Protein AF-A0A643CB50-F1 (afdb_monomer)

Sequence (59 aa):
MILAKTINVHIERIKHSKSRDSFLKLGKENDQKKKEAKEKGTWVQLKRRPVPSRETYFV

Organism: Balaenoptera physalus (NCBI:txid9770)

pLDDT: mean 93.84, std 4.3, range [72.62, 97.38]

InterPro domains:
  IPR001147 Large ribosomal subunit protein eL21 [PTHR20981] (2-59)

Mean predicted aligned error: 5.69 Å

Secondary structure (DSSP, 8-state):
-PPP------GGG----HHHHHHHHHHHHHHHHHHHHHHHT-----S--PPPPPPPPP-

Radius of gyration: 20.37 Å; Cα contacts (8 Å, |Δi|>4): 9; chains: 1; bounding box: 58×37×37 Å

Nearest PDB structures (foldseek):
  8q87-assembly1_BT  TM=8.834E-01  e=8.911E-05  Gallus gallus
  8i9p-assembly1_LT  TM=8.271E-01  e=9.182E-03  Thermochaetoides thermophila DSM 1495

Foldseek 3Di:
DDDDDDDDDDPVVDDDDVVVVVVVVLVVVLVVVVVVCVVVVHDDDSDDDPDDPDDDDDD

Structure (mmCIF, N/CA/C/O backbone):
data_AF-A0A643CB50-F1
#
_entry.id   AF-A0A643CB50-F1
#
loop_
_atom_site.group_PDB
_atom_site.id
_atom_site.type_symbol
_atom_site.label_atom_id
_atom_site.label_alt_id
_atom_site.label_comp_id
_atom_site.label_asym_id
_atom_site.label_entity_id
_atom_site.label_seq_id
_atom_site.pdbx_PDB_ins_code
_atom_site.Cartn_x
_atom_site.Cartn_y
_atom_site.Cartn_z
_atom_site.occupancy
_atom_site.B_iso_or_equiv
_atom_site.auth_seq_id
_atom_site.auth_comp_id
_atom_site.auth_asym_id
_atom_site.auth_atom_id
_atom_site.pdbx_PDB_model_num
ATOM 1 N N . MET A 1 1 ? 3.761 -24.694 -13.469 1.00 87.06 1 MET A N 1
ATOM 2 C CA . MET A 1 1 ? 4.800 -24.529 -12.430 1.00 87.06 1 MET A CA 1
ATOM 3 C C . MET A 1 1 ? 5.587 -23.268 -12.750 1.00 87.06 1 MET A C 1
ATOM 5 O O . MET A 1 1 ? 6.087 -23.167 -13.861 1.00 87.06 1 MET A O 1
ATOM 9 N N . ILE A 1 2 ? 5.616 -22.279 -11.856 1.00 92.44 2 ILE A N 1
ATOM 10 C CA . ILE A 1 2 ? 6.375 -21.036 -12.076 1.00 92.44 2 ILE A CA 1
ATOM 11 C C . ILE A 1 2 ? 7.779 -21.234 -11.493 1.00 92.44 2 ILE A C 1
ATOM 13 O O . ILE A 1 2 ? 7.903 -21.639 -10.342 1.00 92.44 2 ILE A O 1
ATOM 17 N N . LEU A 1 3 ? 8.817 -20.964 -12.290 1.00 96.19 3 LEU A N 1
ATOM 18 C CA . LEU A 1 3 ? 10.223 -21.026 -11.878 1.00 96.19 3 LEU A CA 1
ATOM 19 C C . LEU A 1 3 ? 10.752 -19.607 -11.651 1.00 96.19 3 LEU A C 1
ATOM 21 O O . LEU A 1 3 ? 10.647 -18.759 -12.540 1.00 96.19 3 LEU A O 1
ATOM 25 N N . ALA A 1 4 ? 11.325 -19.347 -10.476 1.00 95.44 4 ALA A N 1
ATOM 26 C CA . ALA A 1 4 ? 11.962 -18.067 -10.188 1.00 95.44 4 ALA A CA 1
ATOM 27 C C . ALA A 1 4 ? 13.257 -17.925 -11.003 1.00 95.44 4 ALA A C 1
ATOM 29 O O . ALA A 1 4 ? 14.070 -18.845 -11.054 1.00 95.44 4 ALA A O 1
ATOM 30 N N . LYS A 1 5 ? 13.448 -16.762 -11.632 1.00 95.81 5 LYS A N 1
ATOM 31 C CA . LYS A 1 5 ? 14.670 -16.417 -12.366 1.00 95.81 5 LYS A CA 1
ATOM 32 C C . LYS A 1 5 ? 15.344 -15.229 -11.695 1.00 95.81 5 LYS A C 1
ATOM 34 O O . LYS A 1 5 ? 14.691 -14.221 -11.433 1.00 95.81 5 LYS A O 1
ATOM 39 N N . THR A 1 6 ? 16.642 -15.340 -11.456 1.00 96.38 6 THR A N 1
ATOM 40 C CA . THR A 1 6 ? 17.506 -14.230 -11.048 1.00 96.38 6 THR A CA 1
ATOM 41 C C . THR A 1 6 ? 18.135 -13.608 -12.295 1.00 96.38 6 THR A C 1
ATOM 43 O O . THR A 1 6 ? 18.558 -14.321 -13.203 1.00 96.38 6 THR A O 1
ATOM 46 N N . ILE A 1 7 ? 18.134 -12.276 -12.390 1.00 96.38 7 ILE A N 1
ATOM 47 C CA . ILE A 1 7 ? 18.595 -11.544 -13.581 1.00 96.38 7 ILE A CA 1
ATOM 48 C C . ILE A 1 7 ? 19.532 -10.422 -13.132 1.00 96.38 7 ILE A C 1
ATOM 50 O O . ILE A 1 7 ? 19.163 -9.615 -12.281 1.00 96.38 7 ILE A O 1
ATOM 54 N N . ASN A 1 8 ? 20.719 -10.350 -13.737 1.00 96.88 8 ASN A N 1
ATOM 55 C CA . ASN A 1 8 ? 21.677 -9.266 -13.517 1.00 96.88 8 ASN A CA 1
ATOM 56 C C . ASN A 1 8 ? 21.325 -8.080 -14.428 1.00 96.88 8 ASN A C 1
ATOM 58 O O . ASN A 1 8 ? 21.202 -8.248 -15.641 1.00 96.88 8 ASN A O 1
ATOM 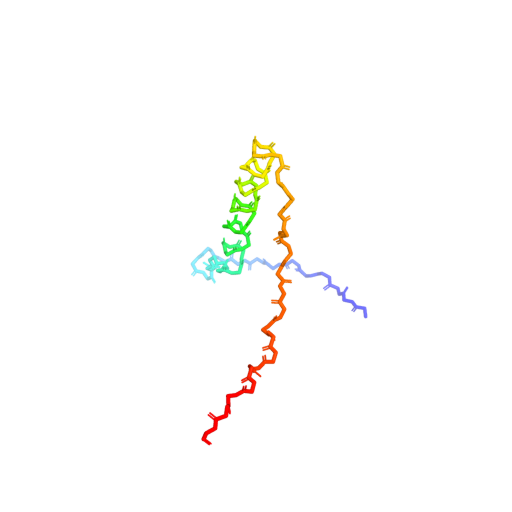62 N N . VAL A 1 9 ? 21.147 -6.883 -13.862 1.00 96.19 9 VAL A N 1
ATOM 63 C CA . VAL A 1 9 ? 20.723 -5.679 -14.599 1.00 96.19 9 VAL A CA 1
ATOM 64 C C . VAL A 1 9 ? 21.461 -4.449 -14.060 1.00 96.19 9 VAL A C 1
ATOM 66 O O . VAL A 1 9 ? 21.647 -4.318 -12.854 1.00 96.19 9 VAL A O 1
ATOM 69 N N . HIS A 1 10 ? 21.869 -3.536 -14.947 1.00 97.31 10 HIS A N 1
ATOM 70 C CA . HIS A 1 10 ? 22.469 -2.250 -14.569 1.00 97.31 10 HIS A CA 1
ATOM 71 C C . HIS A 1 10 ? 21.435 -1.279 -13.983 1.00 97.31 10 HIS A C 1
ATOM 73 O O . HIS A 1 10 ? 20.291 -1.246 -14.439 1.00 97.31 10 HIS A O 1
ATOM 79 N N . ILE A 1 11 ? 21.852 -0.428 -13.039 1.00 96.06 11 ILE A N 1
ATOM 80 C CA . ILE A 1 11 ? 20.949 0.487 -12.321 1.00 96.06 11 ILE A CA 1
ATOM 81 C C . ILE A 1 11 ? 20.213 1.473 -13.241 1.00 96.06 11 ILE A C 1
ATOM 83 O O . ILE A 1 11 ? 19.044 1.756 -13.013 1.00 96.06 11 ILE A O 1
ATOM 87 N N . GLU A 1 12 ? 20.833 1.905 -14.341 1.00 97.38 12 GLU A N 1
ATOM 88 C CA . GLU A 1 12 ? 20.232 2.805 -15.342 1.00 97.38 12 GLU A CA 1
ATOM 89 C C . GLU A 1 12 ? 18.981 2.218 -16.016 1.00 97.38 12 GLU A C 1
ATOM 91 O O . GLU A 1 12 ? 18.090 2.947 -16.455 1.00 97.38 12 GLU A O 1
ATOM 96 N N . ARG A 1 13 ? 18.897 0.883 -16.095 1.00 96.56 13 ARG A N 1
ATOM 97 C CA . ARG A 1 13 ? 17.761 0.165 -16.692 1.00 96.56 13 ARG A CA 1
ATOM 98 C C . ARG A 1 13 ? 16.627 -0.065 -15.696 1.00 96.56 13 ARG A C 1
ATOM 100 O O . ARG A 1 13 ? 15.554 -0.517 -16.091 1.00 96.56 13 ARG A O 1
ATOM 107 N N . ILE A 1 14 ? 16.853 0.216 -14.414 1.00 95.44 14 ILE A N 1
ATOM 108 C CA . ILE A 1 14 ? 15.899 -0.039 -13.339 1.00 95.44 14 ILE A CA 1
ATOM 109 C C . ILE A 1 14 ? 15.218 1.277 -12.967 1.00 95.44 14 ILE A C 1
ATOM 111 O O . ILE A 1 14 ? 15.860 2.287 -12.697 1.00 95.44 14 ILE A O 1
ATOM 115 N N . LYS A 1 15 ? 13.884 1.257 -12.918 1.00 95.56 15 LYS A N 1
ATOM 116 C CA . LYS A 1 15 ? 13.072 2.346 -12.364 1.00 95.56 15 LYS A CA 1
ATOM 117 C C . LYS A 1 15 ? 12.235 1.814 -11.210 1.00 95.56 15 LYS A C 1
ATOM 119 O O . LYS A 1 15 ? 11.797 0.663 -11.235 1.00 95.56 15 LYS A O 1
ATOM 124 N N . HIS A 1 16 ? 11.982 2.656 -10.212 1.00 94.69 16 HIS A N 1
ATOM 125 C CA . HIS A 1 16 ? 11.113 2.287 -9.099 1.00 94.69 16 HIS A CA 1
ATOM 126 C C . HIS A 1 16 ? 9.672 2.050 -9.563 1.00 94.69 16 HIS A C 1
ATOM 128 O O . HIS A 1 16 ? 9.129 2.772 -10.405 1.00 94.69 16 HIS A O 1
ATOM 134 N N . SER A 1 17 ? 9.042 1.022 -8.992 1.00 96.06 17 SER A N 1
ATOM 135 C CA . SER A 1 17 ? 7.648 0.698 -9.275 1.00 96.06 17 SER A CA 1
ATOM 136 C C . SER A 1 17 ? 6.712 1.569 -8.447 1.00 96.06 17 SER A C 1
ATOM 138 O O . SER A 1 17 ? 6.632 1.430 -7.226 1.00 96.06 17 SER A O 1
ATOM 140 N N . LYS A 1 18 ? 5.903 2.378 -9.138 1.00 96.12 18 LYS A N 1
ATOM 141 C CA . LYS A 1 18 ? 4.864 3.220 -8.521 1.00 96.12 18 LYS A CA 1
ATOM 142 C C . LYS A 1 18 ? 3.822 2.414 -7.734 1.00 96.12 18 LYS A C 1
ATOM 144 O O . LYS A 1 18 ? 3.197 2.940 -6.815 1.00 96.12 18 LYS A O 1
ATOM 149 N N . SER A 1 19 ? 3.635 1.134 -8.071 1.00 96.12 19 SER A N 1
ATOM 150 C CA . SER A 1 19 ? 2.711 0.249 -7.352 1.00 96.12 19 SER A 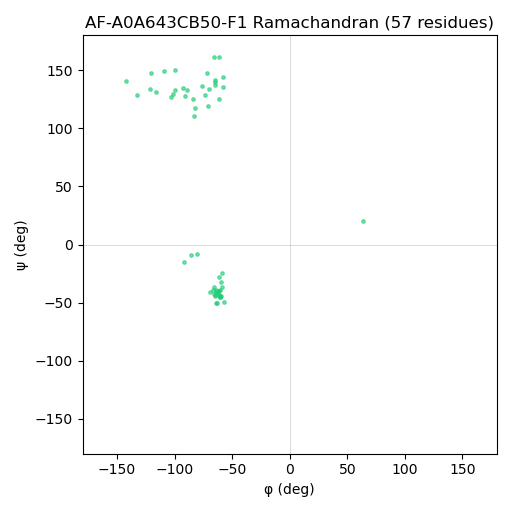CA 1
ATOM 151 C C . SER A 1 19 ? 3.121 0.099 -5.884 1.00 96.12 19 SER A C 1
ATOM 153 O O . SER A 1 19 ? 2.291 0.267 -4.987 1.00 96.12 19 SER A O 1
ATOM 155 N N . ARG A 1 20 ? 4.420 -0.104 -5.616 1.00 95.94 20 ARG A N 1
ATOM 156 C CA . ARG A 1 20 ? 4.929 -0.238 -4.246 1.00 95.94 20 ARG A CA 1
ATOM 157 C C . ARG A 1 20 ? 4.771 1.057 -3.457 1.00 95.94 20 ARG A C 1
ATOM 159 O O . ARG A 1 20 ? 4.318 0.998 -2.317 1.00 95.94 20 ARG A O 1
ATOM 166 N N . ASP A 1 21 ? 5.071 2.200 -4.066 1.00 96.25 21 ASP A N 1
ATOM 167 C CA . ASP A 1 21 ? 4.930 3.508 -3.415 1.00 96.25 21 ASP A CA 1
ATOM 168 C C . ASP A 1 21 ? 3.480 3.779 -3.009 1.00 96.25 21 ASP A C 1
ATOM 170 O O . ASP A 1 21 ? 3.203 4.155 -1.869 1.00 96.25 21 ASP A O 1
ATOM 174 N N . SER A 1 22 ? 2.535 3.505 -3.916 1.00 95.88 22 SER A N 1
ATOM 175 C CA . SER A 1 22 ? 1.108 3.636 -3.617 1.00 95.88 22 SER A CA 1
ATOM 176 C C . SER A 1 22 ? 0.676 2.719 -2.469 1.00 95.88 22 SER A C 1
ATOM 178 O O . SER A 1 22 ? -0.070 3.145 -1.591 1.00 95.88 22 SER A O 1
ATOM 180 N N . PHE A 1 23 ? 1.199 1.490 -2.412 1.00 95.44 23 PHE A N 1
ATOM 181 C CA . PHE A 1 23 ? 0.923 0.552 -1.328 1.00 95.44 23 PHE A CA 1
ATOM 182 C C . PHE A 1 23 ? 1.462 1.047 0.021 1.00 95.44 23 PHE A C 1
ATOM 184 O O . PHE A 1 23 ? 0.755 0.999 1.026 1.00 95.44 23 PHE A O 1
ATOM 191 N N . LEU A 1 24 ? 2.691 1.571 0.043 1.00 96.12 24 LEU A N 1
ATOM 192 C CA . LEU A 1 24 ? 3.303 2.115 1.257 1.00 96.12 24 LEU A CA 1
ATOM 193 C C . LEU A 1 24 ? 2.550 3.342 1.779 1.00 96.12 24 LEU A C 1
ATOM 195 O O . LEU A 1 24 ? 2.357 3.470 2.988 1.00 96.12 24 LEU A O 1
ATOM 199 N N . LYS A 1 25 ? 2.085 4.219 0.882 1.00 96.44 25 LYS A N 1
ATOM 200 C CA . LYS A 1 25 ? 1.262 5.377 1.252 1.00 96.44 25 LYS A CA 1
ATOM 201 C C . LYS A 1 25 ? -0.036 4.944 1.945 1.00 96.44 25 LYS A C 1
ATOM 203 O O . LYS A 1 25 ? -0.362 5.475 3.002 1.00 96.44 25 LYS A O 1
ATOM 208 N N . LEU A 1 26 ? -0.717 3.926 1.418 1.00 95.75 26 LEU A N 1
ATOM 209 C CA . LEU A 1 26 ? -1.953 3.399 2.010 1.00 95.75 26 LEU A CA 1
ATOM 210 C C . LEU A 1 26 ? -1.737 2.746 3.373 1.00 95.75 26 LEU A C 1
ATOM 212 O O . LEU A 1 26 ? -2.600 2.859 4.237 1.00 95.75 26 LEU A O 1
ATOM 216 N N . GLY A 1 27 ? -0.605 2.061 3.570 1.00 96.19 27 GLY A N 1
ATOM 217 C CA . GLY A 1 27 ? -0.246 1.501 4.875 1.00 96.19 27 GLY A CA 1
ATOM 218 C C . GLY A 1 27 ? -0.190 2.593 5.943 1.00 96.19 27 GLY A C 1
ATOM 219 O O . GLY A 1 27 ? -0.879 2.502 6.955 1.00 96.19 27 GLY A O 1
ATOM 220 N N . LYS A 1 28 ? 0.526 3.685 5.646 1.00 96.75 28 LYS A N 1
ATOM 221 C CA . LYS A 1 28 ? 0.629 4.849 6.538 1.00 96.75 28 LYS A CA 1
ATOM 222 C C . LYS A 1 28 ? -0.730 5.501 6.809 1.00 96.75 28 LYS A C 1
ATOM 224 O O . LYS A 1 28 ? -1.048 5.796 7.956 1.00 96.75 28 LYS A O 1
ATOM 229 N N . GLU A 1 29 ? -1.541 5.706 5.770 1.00 96.44 29 GLU A N 1
ATOM 230 C CA . GLU A 1 29 ? -2.884 6.289 5.911 1.00 96.44 29 GLU A CA 1
ATOM 231 C C . GLU A 1 29 ? -3.813 5.412 6.765 1.00 96.44 29 GLU A C 1
ATOM 233 O O . GLU A 1 29 ? -4.576 5.927 7.583 1.00 96.44 29 GLU A O 1
ATOM 238 N N . ASN A 1 30 ? -3.749 4.088 6.608 1.00 96.19 30 ASN A N 1
ATOM 239 C CA . ASN A 1 30 ? -4.558 3.158 7.392 1.00 96.19 30 ASN A CA 1
ATOM 240 C C . ASN A 1 30 ? -4.134 3.120 8.861 1.00 96.19 30 ASN A C 1
ATOM 242 O O . ASN A 1 3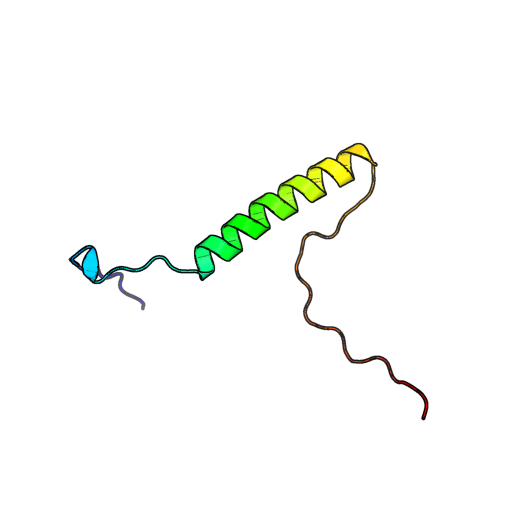0 ? -5.000 3.098 9.737 1.00 96.19 30 ASN A O 1
ATOM 246 N N . ASP A 1 31 ? -2.830 3.139 9.135 1.00 95.94 31 ASP A N 1
ATOM 247 C CA . ASP A 1 31 ? -2.307 3.175 10.501 1.00 95.94 31 ASP A CA 1
ATOM 248 C C . ASP A 1 31 ? -2.741 4.451 11.227 1.00 95.94 31 ASP A C 1
ATOM 250 O O . ASP A 1 31 ? -3.151 4.393 12.387 1.00 95.94 31 ASP A O 1
ATOM 254 N N . GLN A 1 32 ? -2.725 5.588 10.527 1.00 96.31 32 GLN A N 1
ATOM 255 C CA . GLN A 1 32 ? -3.211 6.856 11.060 1.00 96.31 32 GLN A CA 1
ATOM 256 C C . GLN A 1 32 ? -4.713 6.798 11.378 1.00 96.31 32 GLN A C 1
ATOM 258 O O . GLN A 1 32 ? -5.116 7.061 12.510 1.00 96.31 32 GLN A O 1
ATOM 263 N N . LYS A 1 33 ? -5.541 6.341 10.429 1.00 95.38 33 LYS A N 1
ATOM 264 C CA . LYS A 1 33 ? -6.992 6.178 10.642 1.00 95.38 33 LYS A CA 1
ATOM 265 C C . LYS A 1 33 ? -7.310 5.226 11.790 1.00 95.38 33 LYS A C 1
ATOM 267 O O . LYS A 1 33 ? -8.258 5.453 12.533 1.00 95.38 33 LYS A O 1
ATOM 272 N N . LYS A 1 34 ? -6.522 4.161 11.958 1.00 95.56 34 LYS A N 1
ATOM 273 C CA . LYS A 1 34 ? -6.683 3.209 13.062 1.00 95.56 34 LYS A CA 1
ATOM 274 C C . LYS A 1 34 ? -6.382 3.851 14.418 1.00 95.56 34 LYS A C 1
ATOM 276 O O . LYS A 1 34 ? -7.087 3.554 15.381 1.00 95.56 34 LYS A O 1
ATOM 281 N N . LYS A 1 35 ? -5.360 4.711 14.505 1.00 96.31 35 LYS A N 1
ATOM 282 C CA . LYS A 1 35 ? -5.042 5.466 15.729 1.00 96.31 35 LYS A CA 1
ATOM 283 C C . LYS A 1 35 ? -6.175 6.423 16.096 1.00 96.31 35 LYS A C 1
ATOM 285 O O . LYS A 1 35 ? -6.695 6.332 17.201 1.00 96.31 35 LYS A O 1
ATOM 290 N N . GLU A 1 36 ? -6.634 7.230 15.144 1.00 95.19 36 GLU A N 1
ATOM 291 C CA . GLU A 1 36 ? -7.736 8.181 15.354 1.00 95.19 36 GLU A CA 1
ATOM 292 C C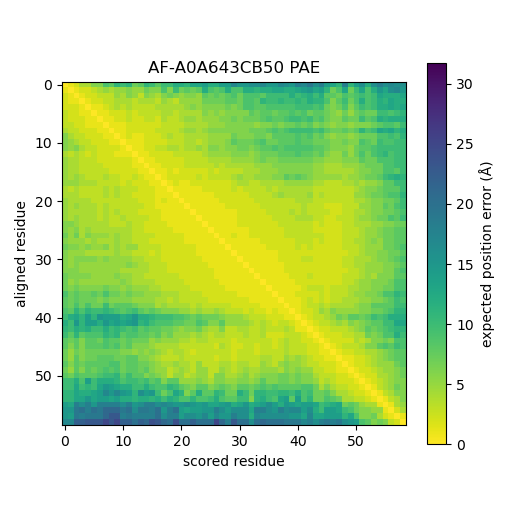 . GLU A 1 36 ? -9.048 7.486 15.745 1.00 95.19 36 GLU A C 1
ATOM 294 O O . GLU A 1 36 ? -9.773 7.947 16.624 1.00 95.19 36 GLU A O 1
ATOM 299 N N . ALA A 1 37 ? -9.350 6.347 15.115 1.00 95.00 37 ALA A N 1
ATOM 300 C CA . ALA A 1 37 ? -10.511 5.525 15.443 1.00 95.00 37 ALA A CA 1
ATOM 301 C C . ALA A 1 37 ? -10.449 5.015 16.889 1.00 95.00 37 ALA A C 1
ATOM 303 O O . ALA A 1 37 ? -11.438 5.082 17.618 1.00 95.00 37 ALA A O 1
ATOM 304 N N . LYS A 1 38 ? -9.264 4.559 17.318 1.00 95.25 38 LYS A N 1
ATOM 305 C CA . LYS A 1 38 ? -9.022 4.086 18.684 1.00 95.25 38 LYS A CA 1
ATOM 306 C C . LYS A 1 38 ? -9.186 5.209 19.709 1.00 95.25 38 LYS A C 1
ATOM 308 O O . LYS A 1 38 ? -9.810 4.977 20.736 1.00 95.25 38 LYS A O 1
ATOM 313 N N . GLU A 1 39 ? -8.667 6.402 19.425 1.00 95.56 39 GLU A N 1
ATOM 314 C CA . GLU A 1 39 ? -8.802 7.579 20.297 1.00 95.56 39 GLU A CA 1
ATOM 315 C C . GLU A 1 39 ? -10.260 8.029 20.438 1.00 95.56 39 GLU A C 1
ATOM 317 O O . GLU A 1 39 ? -10.713 8.330 21.537 1.00 95.56 39 GLU A O 1
ATOM 322 N N . LYS A 1 40 ? -11.020 8.016 19.338 1.00 95.44 40 LYS A N 1
ATOM 323 C CA . LYS A 1 40 ? -12.444 8.383 19.329 1.00 95.44 40 LYS A CA 1
ATOM 324 C C . LYS A 1 40 ? -13.371 7.259 19.811 1.00 95.44 40 LYS A C 1
ATOM 326 O O . LYS A 1 40 ? -14.573 7.481 19.910 1.00 95.44 40 LYS A O 1
ATOM 331 N N . GLY A 1 41 ? -12.854 6.047 20.032 1.00 93.62 41 GLY A N 1
ATOM 332 C CA . GLY A 1 41 ? -13.660 4.855 20.328 1.00 93.62 41 GLY A CA 1
ATOM 333 C C . GLY A 1 41 ? -14.591 4.431 19.183 1.00 93.62 41 GLY A C 1
ATOM 334 O O . GLY A 1 41 ? -15.572 3.728 19.409 1.00 93.62 41 GLY A O 1
ATOM 335 N N . THR A 1 42 ? -14.311 4.866 17.953 1.00 93.50 42 THR A N 1
ATOM 336 C CA . THR A 1 42 ? -15.145 4.591 16.774 1.00 93.50 42 THR A CA 1
ATOM 337 C C . THR A 1 42 ? -14.571 3.440 15.960 1.00 93.50 42 THR A C 1
ATOM 339 O O . THR A 1 42 ? -13.362 3.215 15.920 1.00 93.50 42 THR A O 1
ATOM 342 N N . TRP A 1 43 ? -15.438 2.688 15.286 1.00 91.81 43 TRP A N 1
ATOM 343 C CA . TRP A 1 43 ? -15.005 1.644 14.364 1.00 91.81 43 TRP A CA 1
ATOM 344 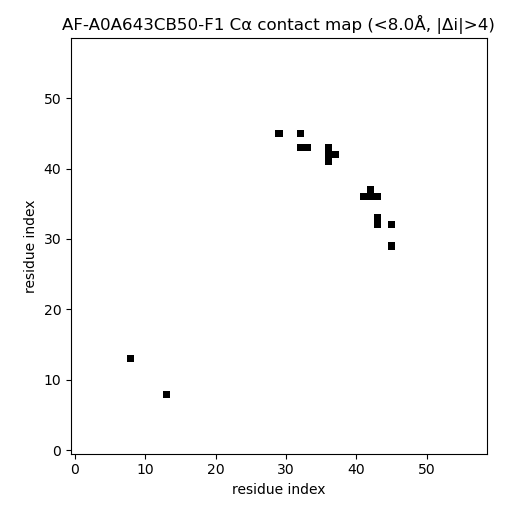C C . TRP A 1 43 ? -14.818 2.219 12.956 1.00 91.81 43 TRP A C 1
ATOM 346 O O . TRP A 1 43 ? -15.692 2.918 12.448 1.00 91.81 43 TRP A O 1
ATOM 356 N N . VAL A 1 44 ? -13.691 1.906 12.308 1.00 93.56 44 VAL A N 1
ATOM 357 C CA . VAL A 1 44 ? -13.376 2.375 10.948 1.00 93.56 44 VAL A CA 1
ATOM 358 C C . VAL A 1 44 ? -13.152 1.199 10.009 1.00 93.56 44 VAL A C 1
ATOM 360 O O . VAL A 1 44 ? -12.378 0.281 10.288 1.00 93.56 44 VAL A O 1
ATOM 363 N N . GLN A 1 45 ? -13.770 1.269 8.831 1.00 93.06 45 GLN A N 1
ATOM 364 C CA . GLN A 1 45 ? -13.507 0.329 7.754 1.00 93.06 45 GLN A CA 1
ATOM 365 C C . GLN A 1 45 ? -12.267 0.729 6.948 1.00 93.06 45 GLN A C 1
ATOM 367 O O . GLN A 1 45 ? -12.280 1.688 6.184 1.00 93.06 45 GLN A O 1
ATOM 372 N N . LEU A 1 46 ? -11.204 -0.066 7.072 1.00 93.19 46 LEU A N 1
ATOM 373 C CA . LEU A 1 46 ? -9.924 0.162 6.382 1.00 93.19 46 LEU A CA 1
ATOM 374 C C . LEU A 1 46 ? -9.821 -0.543 5.017 1.00 93.19 46 LEU A C 1
ATOM 376 O O . LEU A 1 46 ? -8.925 -0.259 4.222 1.00 93.19 46 LEU A O 1
ATOM 380 N N . LYS A 1 47 ? -10.717 -1.497 4.733 1.00 93.19 47 LYS A N 1
ATOM 381 C CA . LYS A 1 47 ? -10.712 -2.248 3.470 1.00 93.19 47 LYS A CA 1
ATOM 382 C C . LYS A 1 47 ? -11.264 -1.393 2.331 1.00 93.19 47 LYS A C 1
ATOM 384 O O . LYS A 1 47 ? -12.320 -0.780 2.471 1.00 93.19 47 LYS A O 1
ATOM 389 N N . ARG A 1 48 ? -10.596 -1.437 1.177 1.00 91.31 48 ARG A N 1
ATOM 390 C CA . ARG A 1 48 ? -11.111 -0.873 -0.077 1.00 91.31 48 ARG A CA 1
ATOM 391 C C . ARG A 1 48 ? -12.360 -1.636 -0.517 1.00 91.31 48 ARG A C 1
ATOM 393 O O . ARG A 1 48 ? -12.382 -2.864 -0.450 1.00 91.31 48 ARG A O 1
ATOM 400 N N . ARG A 1 49 ? -13.374 -0.904 -0.973 1.00 93.31 49 ARG A N 1
ATOM 401 C CA . ARG A 1 49 ? -14.580 -1.452 -1.602 1.00 93.31 49 ARG A CA 1
ATOM 402 C C . ARG A 1 49 ? -14.556 -1.125 -3.099 1.00 93.31 49 ARG A C 1
ATOM 404 O O . ARG A 1 49 ? -13.984 -0.095 -3.467 1.00 93.31 49 ARG A O 1
ATOM 411 N N . PRO A 1 50 ? -15.137 -1.978 -3.955 1.00 94.31 50 PRO A N 1
ATOM 412 C CA . PRO A 1 50 ? -15.398 -1.598 -5.334 1.00 94.31 50 PRO A CA 1
ATOM 413 C C . PRO A 1 50 ? -16.355 -0.405 -5.374 1.00 94.31 50 PRO A C 1
ATOM 415 O O . PRO A 1 50 ? -17.054 -0.115 -4.399 1.00 94.31 50 PRO A O 1
ATOM 418 N N . VAL A 1 51 ? -16.375 0.282 -6.512 1.00 93.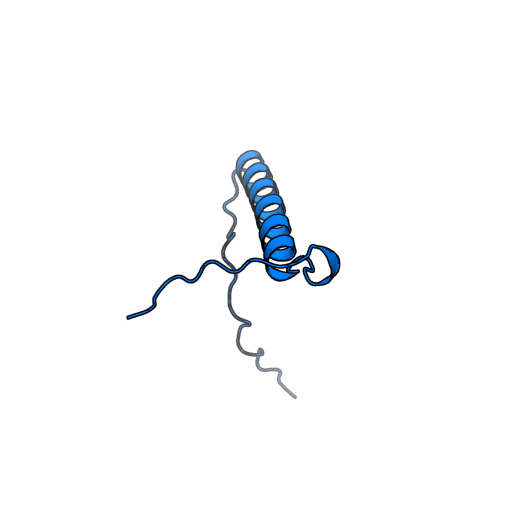62 51 VAL A N 1
ATOM 419 C CA . VAL A 1 51 ? -17.328 1.367 -6.746 1.00 93.62 51 VAL A CA 1
ATOM 420 C C . VAL A 1 51 ? -18.748 0.780 -6.674 1.00 93.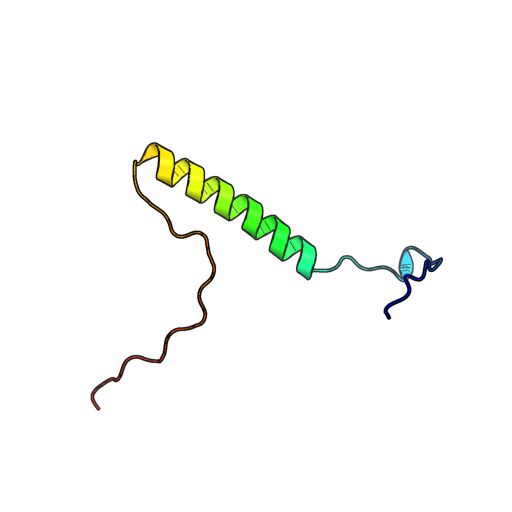62 51 VAL A C 1
ATOM 422 O O . VAL A 1 51 ? -19.006 -0.212 -7.361 1.00 93.62 51 VAL A O 1
ATOM 425 N N . PRO A 1 52 ? -19.646 1.325 -5.829 1.00 91.06 52 PRO A N 1
ATOM 426 C CA . PRO A 1 52 ? -21.036 0.881 -5.785 1.00 91.06 52 PRO A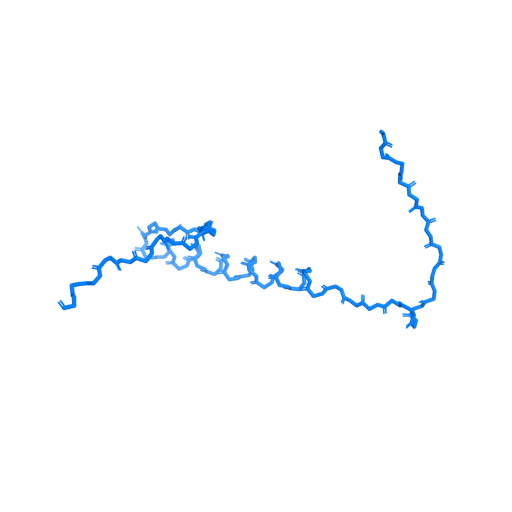 CA 1
ATOM 427 C C . PRO A 1 52 ? -21.756 1.224 -7.098 1.00 91.06 52 PRO A C 1
ATOM 429 O O . PRO A 1 52 ? -21.300 2.076 -7.864 1.00 91.06 52 PRO A O 1
ATOM 432 N N . SER A 1 53 ? -22.887 0.570 -7.375 1.00 91.06 53 SER A N 1
ATOM 433 C CA . SER A 1 53 ? -23.734 0.944 -8.514 1.00 91.06 53 SER A CA 1
ATOM 434 C C . SER A 1 53 ? -24.175 2.402 -8.387 1.00 91.06 53 SER A C 1
ATOM 436 O O . SER A 1 53 ? -24.424 2.874 -7.278 1.00 91.06 53 SER A O 1
ATOM 438 N N . ARG A 1 54 ? -24.285 3.108 -9.520 1.00 90.62 54 ARG A N 1
ATOM 439 C CA . ARG A 1 54 ? -24.814 4.478 -9.531 1.00 90.62 54 ARG A CA 1
ATOM 440 C C . ARG A 1 54 ? -26.218 4.467 -8.934 1.00 90.62 54 ARG A C 1
ATOM 442 O O . ARG A 1 54 ? -27.011 3.586 -9.265 1.00 90.62 54 ARG A O 1
ATOM 449 N N . GLU A 1 55 ? -26.502 5.426 -8.065 1.00 89.12 55 GLU A N 1
ATOM 450 C CA . GLU A 1 55 ? 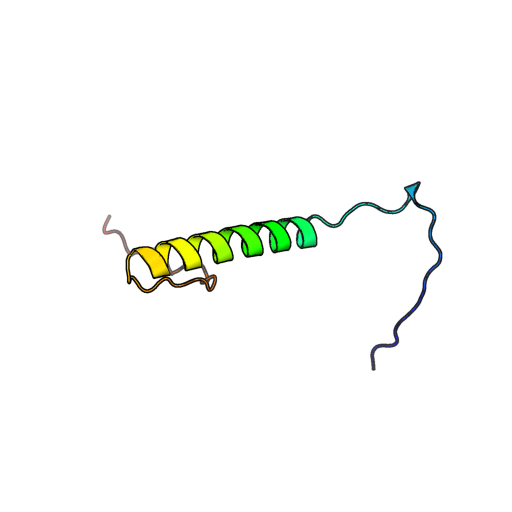-27.848 5.603 -7.535 1.00 89.12 55 GLU A CA 1
ATOM 451 C C . GLU A 1 55 ? -28.787 5.991 -8.681 1.00 89.12 55 GLU A C 1
ATOM 453 O O . GLU A 1 55 ? -28.403 6.700 -9.616 1.00 89.12 55 GLU A O 1
ATOM 458 N N . THR A 1 56 ? -30.005 5.459 -8.654 1.00 85.69 56 THR A N 1
ATOM 459 C CA . THR A 1 56 ? -31.031 5.828 -9.625 1.00 85.69 56 THR A CA 1
ATOM 460 C C . THR A 1 56 ? -31.489 7.248 -9.321 1.00 85.69 56 THR A C 1
ATOM 462 O O . THR A 1 56 ? -32.024 7.498 -8.242 1.00 85.69 56 THR A O 1
ATOM 465 N N . TYR A 1 57 ? -31.308 8.163 -10.268 1.00 84.75 57 TYR A N 1
ATOM 466 C CA . TYR A 1 57 ? -31.880 9.504 -10.200 1.00 84.75 57 TYR A CA 1
ATOM 467 C C . TYR A 1 57 ? -33.143 9.537 -11.064 1.00 84.75 57 TYR A C 1
ATOM 469 O O . TYR A 1 57 ? -33.137 9.024 -12.183 1.00 84.75 57 TYR A O 1
ATOM 477 N N . PHE A 1 58 ? -34.228 10.095 -10.528 1.00 79.94 58 PHE A N 1
ATOM 478 C CA . PHE A 1 58 ? -35.437 10.371 -11.303 1.00 79.94 58 PHE A CA 1
ATOM 479 C C . PHE A 1 58 ? -35.153 11.571 -12.220 1.00 79.94 58 PHE A C 1
ATOM 481 O O . PHE A 1 58 ? -34.622 12.575 -11.740 1.00 79.94 58 PHE A O 1
ATOM 488 N N . VAL A 1 59 ? -35.439 11.434 -13.519 1.00 72.62 59 VAL A N 1
ATOM 489 C CA . VAL A 1 59 ? -35.365 12.519 -14.519 1.00 72.62 59 VAL A CA 1
ATOM 490 C C . VAL A 1 59 ? -36.731 13.169 -14.638 1.00 72.62 59 VAL A C 1
ATOM 492 O O . VAL A 1 59 ? -37.715 12.403 -14.729 1.00 72.62 59 VAL A O 1
#

Solvent-accessible surface area (backbone atoms only — not comparable to full-atom values): 4211 Å² total; per-residue (Å²): 134,90,78,91,80,89,80,94,78,62,70,90,80,60,76,86,62,66,68,58,55,55,51,54,53,49,52,53,54,47,54,51,52,51,50,55,22,60,75,70,73,47,90,76,86,81,74,88,73,79,87,74,81,81,80,90,74,91,129